Protein AF-A0A7Y2IJJ0-F1 (afdb_monomer)

Secondary structure (DS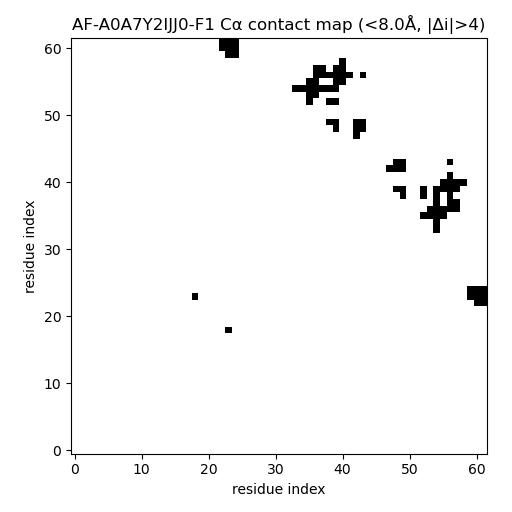SP, 8-state):
------------S-------STT----SSPPP--GGGHHHHHHHHTT---TT-SS-------

Nearest PDB structures (foldseek):
  8iuj-assembly1_4d  TM=4.765E-01  e=9.566E+00  Euglena gracilis
  7odt-assembly1_a  TM=3.016E-01  e=6.986E+00  Homo sapiens

Solvent-accessible surface area (backbone atoms only — not comparable to full-atom values): 4436 Å² total; per-residue (Å²): 136,80,86,77,74,78,77,74,66,95,67,69,98,68,83,90,84,86,86,86,58,93,75,49,54,92,68,96,69,86,80,92,75,59,82,57,20,51,62,30,28,54,26,55,77,71,75,43,84,57,78,94,58,95,39,52,61,66,86,54,56,122

Mean predicted aligned error: 8.57 Å

Foldseek 3Di:
DDDPPPPPDVDDPDDDDDDDDPQQDDDPDDDDADPLQVQCQVCVVVVHHSPPGPGHHDCRHD

Sequence (62 aa):
EGLIADRTGNHASGGWFTIAGPGIEPSAESVTAEIADLAPTVSSLMGIDPTGTDGISLALGR

Radius of gyration: 14.52 Å; Cα contacts (8 Å, |Δi|>4): 45; chains: 1; bounding box: 37×26×41 Å

pLDDT: mean 79.84, std 15.47, range [37.88, 93.19]

Structure (mmCIF, N/CA/C/O backbone):
data_AF-A0A7Y2IJJ0-F1
#
_entry.id   AF-A0A7Y2IJJ0-F1
#
loop_
_atom_site.group_PDB
_atom_site.id
_atom_site.type_symbol
_atom_site.label_atom_id
_atom_site.label_alt_id
_atom_site.label_comp_id
_atom_site.label_asym_id
_atom_site.label_entity_id
_atom_site.label_seq_id
_atom_site.pdbx_PDB_ins_code
_atom_site.Cartn_x
_atom_site.Cartn_y
_atom_site.Cartn_z
_atom_site.oc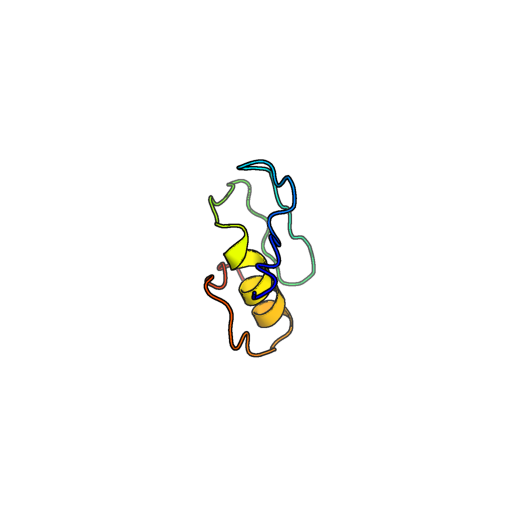cupancy
_atom_site.B_iso_or_equiv
_atom_site.auth_seq_id
_atom_site.auth_comp_id
_atom_site.auth_asym_id
_atom_site.auth_atom_id
_atom_site.pdbx_PDB_model_num
ATOM 1 N N . GLU A 1 1 ? 21.374 -5.322 -30.455 1.00 37.88 1 GLU A N 1
ATOM 2 C CA . GLU A 1 1 ? 21.097 -4.015 -29.827 1.00 37.88 1 GLU A CA 1
ATOM 3 C C . GLU A 1 1 ? 19.698 -4.008 -29.208 1.00 37.88 1 GLU A C 1
ATOM 5 O O . GLU A 1 1 ? 18.713 -3.767 -29.894 1.00 37.88 1 GLU A O 1
ATOM 10 N N . GLY A 1 2 ? 19.598 -4.433 -27.945 1.00 42.22 2 GLY A N 1
ATOM 11 C CA . GLY A 1 2 ? 18.329 -4.634 -27.242 1.00 42.22 2 GLY A CA 1
ATOM 12 C C . GLY A 1 2 ? 17.702 -3.318 -26.787 1.00 42.22 2 GLY A C 1
ATOM 13 O O . GLY A 1 2 ? 18.380 -2.463 -26.225 1.00 42.22 2 GLY A O 1
ATOM 14 N N . LEU A 1 3 ? 16.398 -3.180 -27.023 1.00 45.38 3 LEU A N 1
ATOM 15 C CA . LEU A 1 3 ? 15.562 -2.118 -26.473 1.00 45.38 3 LEU A CA 1
ATOM 16 C C . LEU A 1 3 ? 15.556 -2.234 -24.944 1.00 45.38 3 LEU A C 1
ATOM 18 O O . LEU A 1 3 ? 14.817 -3.041 -24.383 1.00 45.38 3 LEU A O 1
ATOM 22 N N . ILE A 1 4 ? 16.368 -1.424 -24.266 1.00 48.41 4 ILE A N 1
ATOM 23 C CA . ILE A 1 4 ? 16.112 -1.099 -22.865 1.00 48.41 4 ILE A CA 1
ATOM 24 C C . ILE A 1 4 ? 14.876 -0.208 -22.899 1.00 48.41 4 ILE A C 1
ATOM 26 O O . ILE A 1 4 ? 14.949 0.977 -23.219 1.00 48.41 4 ILE A O 1
ATOM 30 N N . ALA A 1 5 ? 13.716 -0.822 -22.682 1.00 51.38 5 ALA A N 1
ATOM 31 C CA . ALA A 1 5 ? 12.501 -0.096 -22.384 1.00 51.38 5 ALA A CA 1
ATOM 32 C C . ALA A 1 5 ? 12.749 0.631 -21.064 1.00 51.38 5 ALA A C 1
ATOM 34 O O . ALA A 1 5 ? 12.599 0.050 -19.990 1.00 51.38 5 ALA A O 1
ATOM 35 N N . ASP A 1 6 ? 13.172 1.886 -21.156 1.00 47.91 6 ASP A N 1
ATOM 36 C CA . ASP A 1 6 ? 13.169 2.797 -20.029 1.00 47.91 6 ASP A CA 1
ATOM 37 C C . ASP A 1 6 ? 11.694 3.028 -19.667 1.00 47.91 6 ASP A C 1
ATOM 39 O O . ASP A 1 6 ? 11.006 3.898 -20.196 1.00 47.91 6 ASP A O 1
ATOM 43 N N . ARG A 1 7 ? 11.148 2.123 -18.846 1.00 57.28 7 ARG A N 1
ATOM 44 C CA . ARG A 1 7 ? 9.796 2.203 -18.275 1.00 57.28 7 ARG A CA 1
ATOM 45 C C . ARG A 1 7 ? 9.74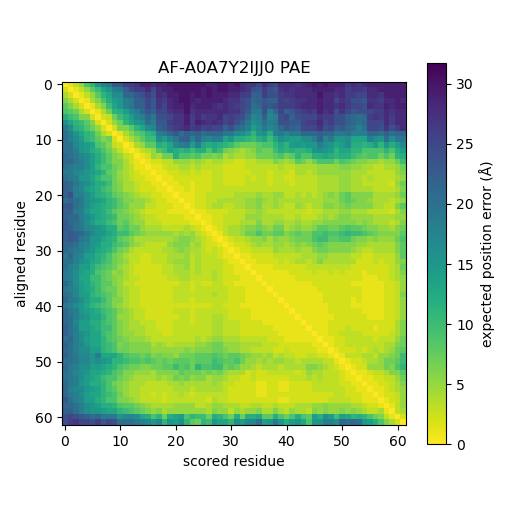2 3.203 -17.124 1.00 57.28 7 ARG A C 1
ATOM 47 O O . ARG A 1 7 ? 8.760 3.230 -16.387 1.00 57.28 7 ARG A O 1
ATOM 54 N N . THR A 1 8 ? 10.783 4.004 -16.942 1.00 56.31 8 THR A N 1
ATOM 55 C CA . THR A 1 8 ? 10.814 5.031 -15.919 1.00 56.31 8 THR A CA 1
ATOM 56 C C . THR A 1 8 ? 10.098 6.254 -16.484 1.00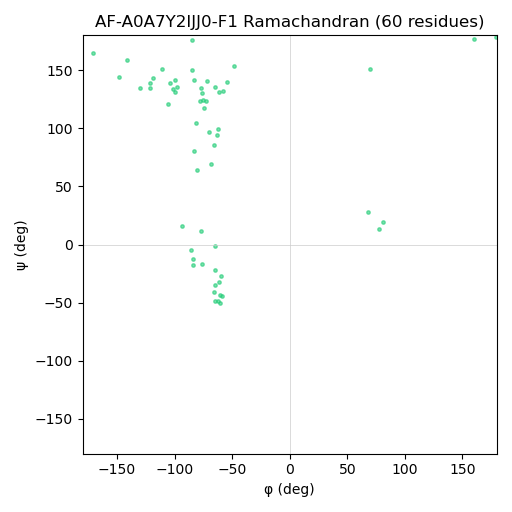 56.31 8 THR A C 1
ATOM 58 O O . THR A 1 8 ? 10.676 7.200 -17.010 1.00 56.31 8 THR A O 1
ATOM 61 N N . GLY A 1 9 ? 8.761 6.216 -16.424 1.00 50.34 9 GLY A N 1
ATOM 62 C CA . GLY A 1 9 ? 7.984 7.448 -16.474 1.00 50.34 9 GLY A CA 1
ATOM 63 C C . GLY A 1 9 ? 8.589 8.445 -15.481 1.00 50.34 9 GLY A C 1
ATOM 64 O O . GLY A 1 9 ? 9.233 8.055 -14.510 1.00 50.34 9 GLY A O 1
ATOM 65 N N . ASN A 1 10 ? 8.426 9.738 -15.720 1.00 57.47 10 ASN A N 1
ATOM 66 C CA . ASN A 1 10 ? 8.889 10.780 -14.808 1.00 57.47 10 ASN A CA 1
ATOM 67 C C . ASN A 1 10 ? 8.062 10.749 -13.502 1.00 57.47 10 ASN A C 1
ATOM 69 O O . ASN A 1 10 ? 7.201 11.597 -13.275 1.00 57.47 10 ASN A O 1
ATOM 73 N N . HIS A 1 11 ? 8.238 9.704 -12.696 1.00 62.84 11 HIS A N 1
ATOM 74 C CA . HIS A 1 11 ? 7.564 9.507 -11.429 1.00 62.84 11 HIS A CA 1
ATOM 75 C C . HIS A 1 11 ? 8.266 10.401 -10.412 1.00 62.84 11 HIS A C 1
ATOM 77 O O . HIS A 1 11 ? 9.480 10.314 -10.225 1.00 62.84 11 HIS A O 1
ATOM 83 N N . ALA A 1 12 ? 7.502 11.278 -9.761 1.00 66.44 12 ALA A N 1
ATOM 84 C CA . ALA A 1 12 ? 7.998 11.961 -8.578 1.00 66.44 12 ALA A CA 1
ATOM 85 C C . ALA A 1 12 ? 8.475 10.903 -7.570 1.00 66.44 12 ALA A C 1
ATOM 87 O O . ALA A 1 12 ? 7.819 9.876 -7.397 1.00 66.44 12 ALA A O 1
ATOM 88 N N . SER A 1 13 ? 9.598 11.158 -6.895 1.00 74.81 13 SER A N 1
ATOM 89 C CA . SER A 1 13 ? 10.201 10.226 -5.927 1.00 74.81 13 SER A CA 1
ATOM 90 C C . SER A 1 13 ? 9.335 9.974 -4.687 1.00 74.81 13 SER A C 1
ATOM 92 O O . SER A 1 13 ? 9.737 9.239 -3.794 1.00 74.81 13 SER A O 1
ATOM 94 N N . GLY A 1 14 ? 8.176 10.624 -4.599 1.00 80.00 14 GLY A N 1
ATOM 95 C CA . GLY A 1 14 ? 7.209 10.453 -3.534 1.00 80.00 14 GLY A CA 1
ATOM 96 C C . GLY A 1 14 ? 5.900 11.164 -3.851 1.00 80.00 14 GLY A C 1
ATOM 97 O O . GLY A 1 14 ? 5.813 12.008 -4.747 1.00 80.00 14 GLY A O 1
ATOM 98 N N . GLY A 1 15 ? 4.871 10.809 -3.095 1.00 86.25 15 GLY A N 1
ATOM 99 C CA . GLY A 1 15 ? 3.534 11.365 -3.206 1.00 86.25 15 GLY A CA 1
ATOM 100 C C . GLY A 1 15 ? 2.595 10.707 -2.205 1.00 86.25 15 GLY A C 1
ATOM 101 O O . GLY A 1 15 ? 2.989 9.812 -1.460 1.00 86.25 15 GLY A O 1
ATOM 102 N N . TRP A 1 16 ? 1.348 11.162 -2.200 1.00 86.19 16 TRP A N 1
ATOM 103 C CA . TRP A 1 16 ? 0.297 10.564 -1.388 1.00 86.19 16 TRP A CA 1
ATOM 104 C C . TRP A 1 16 ? -0.531 9.601 -2.229 1.00 86.19 16 TRP A C 1
ATOM 106 O O . TRP A 1 16 ? -0.936 9.933 -3.344 1.00 86.19 16 TRP A O 1
ATOM 116 N N . PHE A 1 17 ? -0.818 8.433 -1.665 1.00 85.81 17 PHE A N 1
ATOM 117 C CA . PHE A 1 17 ? -1.814 7.506 -2.182 1.00 85.81 17 PHE A CA 1
ATOM 118 C C . PHE A 1 17 ? -2.907 7.315 -1.132 1.00 85.81 17 PHE A C 1
ATOM 120 O O . PHE A 1 17 ? -2.630 7.301 0.067 1.00 85.81 17 PHE A O 1
ATOM 127 N N . THR A 1 18 ? -4.156 7.189 -1.571 1.00 88.44 18 THR A N 1
ATOM 128 C CA . THR A 1 18 ? -5.307 7.010 -0.680 1.00 88.44 18 THR A CA 1
ATOM 129 C C . THR A 1 18 ? -6.135 5.834 -1.165 1.00 88.44 18 THR A C 1
ATOM 131 O O . THR A 1 18 ? -6.424 5.723 -2.355 1.00 88.44 18 THR A O 1
ATOM 134 N N . ILE 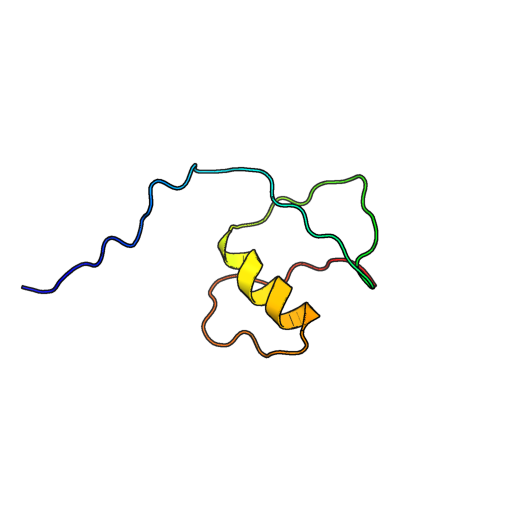A 1 19 ? -6.532 4.973 -0.231 1.00 86.62 19 ILE A N 1
ATOM 135 C CA . ILE A 1 19 ? -7.401 3.823 -0.476 1.00 86.62 19 ILE A CA 1
ATOM 136 C C . ILE A 1 19 ? -8.629 3.988 0.411 1.00 86.62 19 ILE A C 1
ATOM 138 O O . ILE A 1 19 ? -8.503 4.327 1.585 1.00 86.62 19 ILE A O 1
ATOM 142 N N . ALA A 1 20 ? -9.813 3.769 -0.151 1.00 88.81 20 ALA A N 1
ATOM 143 C CA . ALA A 1 20 ? -11.072 3.821 0.576 1.00 88.81 20 ALA A CA 1
ATOM 144 C C . ALA A 1 20 ? -12.064 2.833 -0.036 1.00 88.81 20 ALA A C 1
ATOM 146 O O . ALA A 1 20 ? -12.095 2.647 -1.254 1.00 88.81 20 ALA A O 1
ATOM 147 N N . GLY A 1 21 ? -12.890 2.216 0.803 1.00 87.06 21 GLY A N 1
ATOM 148 C CA . GLY A 1 21 ? -13.909 1.275 0.361 1.00 87.06 21 GLY A CA 1
ATOM 149 C C . GLY A 1 21 ? -14.394 0.361 1.486 1.00 87.06 21 GLY A C 1
ATOM 150 O O . GLY A 1 21 ? -13.893 0.440 2.607 1.00 87.06 21 GLY A O 1
ATOM 151 N N . PRO A 1 22 ? -15.379 -0.505 1.203 1.00 83.81 22 PRO A N 1
ATOM 152 C CA . PRO A 1 22 ? -15.865 -1.487 2.166 1.00 83.81 22 PRO A CA 1
ATOM 153 C C . PRO A 1 22 ? -14.742 -2.412 2.652 1.00 83.81 22 PRO A C 1
ATOM 155 O O . PRO A 1 22 ? -14.002 -2.961 1.838 1.00 83.81 22 PRO A O 1
ATOM 158 N N . GLY A 1 23 ? -14.646 -2.609 3.969 1.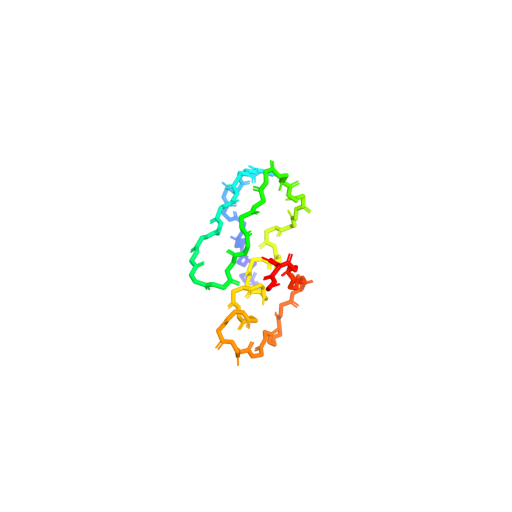00 81.62 23 GLY A N 1
ATOM 159 C CA . GLY A 1 23 ? -13.634 -3.478 4.579 1.00 81.62 23 GLY A CA 1
ATOM 160 C C . GLY A 1 23 ? -12.231 -2.873 4.677 1.00 81.62 23 GLY A C 1
ATOM 161 O O . GLY A 1 23 ? -11.291 -3.620 4.922 1.00 81.62 23 GLY A O 1
ATOM 162 N N . ILE A 1 24 ? -12.087 -1.559 4.467 1.00 87.00 24 ILE A N 1
ATOM 163 C CA . ILE A 1 24 ? -10.877 -0.799 4.799 1.00 87.00 24 ILE A CA 1
ATOM 164 C C . ILE A 1 24 ? -11.184 0.037 6.037 1.00 87.00 24 ILE A C 1
ATOM 166 O O . ILE A 1 24 ? -12.092 0.873 6.007 1.00 87.00 24 ILE A O 1
ATOM 170 N N . GLU A 1 25 ? -10.420 -0.176 7.104 1.00 88.12 25 GLU A N 1
ATOM 171 C CA . GLU A 1 25 ? -10.600 0.567 8.347 1.00 88.12 25 GLU A CA 1
ATOM 172 C C . GLU A 1 25 ? -10.028 1.989 8.218 1.00 88.12 25 GLU A C 1
ATOM 174 O O . GLU A 1 25 ? -8.889 2.166 7.770 1.00 88.12 25 GLU A O 1
ATOM 179 N N . PRO A 1 26 ? -10.786 3.035 8.595 1.00 87.81 26 PRO A N 1
ATOM 180 C CA . PRO A 1 26 ? -10.269 4.394 8.604 1.00 87.81 26 PRO A CA 1
ATOM 181 C C . PRO A 1 26 ? -9.086 4.532 9.567 1.00 87.81 26 PRO A C 1
ATOM 183 O O . PRO A 1 26 ? -9.178 4.178 10.741 1.00 87.81 26 PRO A O 1
ATOM 186 N N . SER A 1 27 ? -8.000 5.134 9.091 1.00 84.88 27 SER A N 1
ATOM 187 C CA . SER A 1 27 ? -6.852 5.512 9.914 1.00 84.88 27 SER A CA 1
ATOM 188 C C . SER A 1 27 ? -6.608 7.014 9.811 1.00 84.88 27 SER A C 1
ATOM 190 O O . SER A 1 27 ? -6.703 7.595 8.730 1.00 84.88 27 SER A O 1
ATOM 192 N N . ALA A 1 28 ? -6.282 7.643 10.942 1.00 80.75 28 ALA A N 1
ATOM 193 C CA . ALA A 1 28 ? -5.791 9.022 10.980 1.00 80.75 28 ALA A CA 1
ATOM 194 C C . ALA A 1 28 ? -4.273 9.107 10.735 1.00 80.75 28 ALA A C 1
ATOM 196 O O . ALA A 1 28 ? -3.741 10.195 10.520 1.00 80.75 28 ALA A O 1
ATOM 197 N N . GLU A 1 29 ? -3.581 7.968 10.773 1.00 85.25 29 GLU A N 1
ATOM 198 C CA . GLU A 1 29 ? -2.143 7.869 10.564 1.00 85.25 29 GLU A CA 1
ATOM 199 C C . GLU A 1 29 ? -1.842 7.386 9.149 1.00 85.25 29 GLU A C 1
ATOM 201 O O . GLU A 1 29 ? -2.435 6.420 8.658 1.00 85.25 29 GLU A O 1
ATOM 206 N N . SER A 1 30 ? -0.892 8.057 8.500 1.00 84.31 30 SER A N 1
ATOM 207 C CA . SER A 1 30 ? -0.357 7.615 7.222 1.00 84.31 30 SER A CA 1
ATOM 208 C C . SER A 1 30 ? 0.733 6.573 7.410 1.00 84.31 30 SER A C 1
ATOM 210 O O . SER A 1 30 ? 1.604 6.727 8.264 1.00 84.31 30 SER A O 1
ATOM 212 N N . VAL A 1 31 ? 0.751 5.585 6.524 1.00 85.56 31 VAL A N 1
ATOM 213 C CA . VAL A 1 31 ? 1.819 4.590 6.440 1.00 85.56 31 VAL A CA 1
ATOM 214 C C . VAL A 1 31 ? 2.765 4.977 5.307 1.00 85.56 31 VAL A C 1
ATOM 216 O O . VAL A 1 31 ? 2.317 5.273 4.199 1.00 85.56 31 VAL A O 1
ATOM 219 N N . THR A 1 32 ? 4.071 4.971 5.576 1.00 89.50 32 THR A N 1
ATOM 220 C CA . THR A 1 32 ? 5.087 5.059 4.519 1.00 89.50 32 THR A CA 1
ATOM 221 C C . THR A 1 32 ? 5.164 3.712 3.811 1.00 89.50 32 THR A C 1
ATOM 223 O O . THR A 1 32 ? 5.381 2.693 4.465 1.00 89.50 32 THR A O 1
ATOM 226 N N . ALA A 1 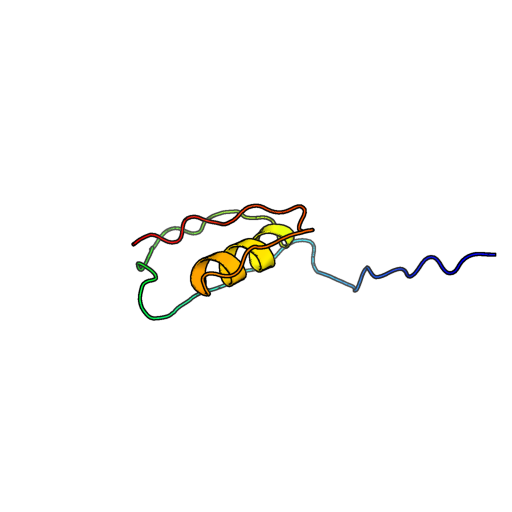33 ?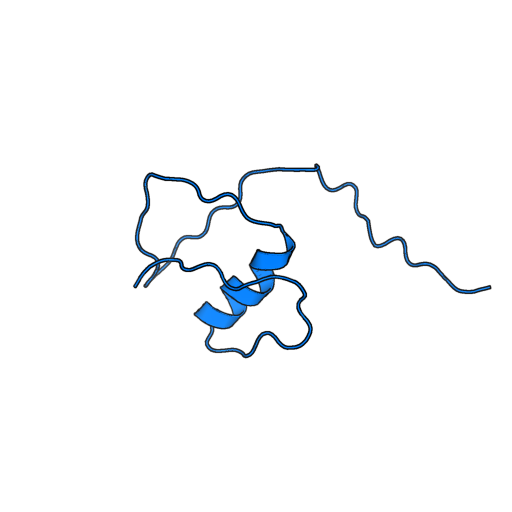 4.992 3.714 2.493 1.00 88.88 33 ALA A N 1
ATOM 227 C CA . ALA A 1 33 ? 5.015 2.519 1.659 1.00 88.88 33 ALA A CA 1
ATOM 228 C C . ALA A 1 33 ? 5.725 2.802 0.334 1.00 88.88 33 ALA A C 1
ATOM 230 O O . ALA A 1 33 ? 5.812 3.956 -0.101 1.00 88.88 33 ALA A O 1
ATOM 231 N N . GLU A 1 34 ? 6.198 1.745 -0.314 1.00 90.50 34 GLU A N 1
ATOM 232 C CA . GLU A 1 34 ? 6.773 1.823 -1.649 1.00 90.50 34 GLU A CA 1
ATOM 233 C C . GLU A 1 34 ? 5.664 1.757 -2.701 1.00 90.50 34 GLU A C 1
ATOM 235 O O . GLU A 1 34 ? 4.639 1.097 -2.530 1.00 90.50 34 GLU A O 1
ATOM 240 N N . ILE A 1 35 ? 5.872 2.390 -3.857 1.00 87.75 35 ILE A N 1
ATOM 241 C CA . ILE A 1 35 ? 4.896 2.306 -4.959 1.00 87.75 35 ILE A CA 1
ATOM 242 C C . ILE A 1 35 ? 4.680 0.857 -5.434 1.00 87.75 35 ILE A C 1
ATOM 244 O O . ILE A 1 35 ? 3.600 0.511 -5.916 1.00 87.75 35 ILE A O 1
ATOM 248 N N . ALA A 1 36 ? 5.692 0.001 -5.258 1.00 90.50 36 ALA A N 1
ATOM 249 C CA . ALA A 1 36 ? 5.629 -1.423 -5.567 1.00 90.50 36 ALA A CA 1
ATOM 250 C C . ALA A 1 36 ? 4.626 -2.190 -4.684 1.00 90.50 36 ALA A C 1
ATOM 252 O O . ALA A 1 36 ? 4.134 -3.234 -5.110 1.00 90.50 36 ALA A O 1
ATOM 253 N N . ASP A 1 37 ? 4.267 -1.662 -3.510 1.00 92.00 37 ASP A N 1
ATOM 254 C CA . ASP A 1 37 ? 3.340 -2.296 -2.563 1.00 92.00 37 ASP A CA 1
ATOM 255 C C . ASP A 1 37 ? 1.872 -2.173 -3.007 1.00 92.00 37 ASP A C 1
ATOM 257 O O . ASP A 1 37 ? 0.998 -2.917 -2.553 1.00 92.00 37 ASP A O 1
ATOM 261 N N . LEU A 1 38 ? 1.563 -1.261 -3.936 1.00 89.31 38 LEU A N 1
ATOM 262 C CA . LEU A 1 38 ? 0.186 -0.987 -4.358 1.00 89.31 38 LEU A CA 1
ATOM 263 C C . LEU A 1 38 ? -0.471 -2.182 -5.056 1.00 89.31 38 LEU A C 1
ATOM 265 O O . LEU A 1 38 ? -1.592 -2.562 -4.715 1.00 89.31 38 LEU A O 1
ATOM 269 N N . ALA A 1 39 ? 0.219 -2.786 -6.025 1.00 91.50 39 ALA A N 1
ATOM 270 C CA . ALA A 1 39 ? -0.303 -3.920 -6.785 1.00 91.50 39 ALA A CA 1
ATOM 271 C C . ALA A 1 39 ? -0.619 -5.150 -5.904 1.00 91.50 39 ALA A C 1
ATOM 273 O O . ALA A 1 39 ? -1.749 -5.650 -5.986 1.00 91.50 39 ALA A O 1
ATOM 274 N N . PRO A 1 40 ? 0.295 -5.631 -5.033 1.00 93.19 40 PRO A N 1
ATOM 275 C CA . PRO A 1 40 ? -0.015 -6.740 -4.135 1.00 93.19 40 PRO A CA 1
ATOM 276 C C . PRO A 1 40 ? -1.105 -6.396 -3.113 1.00 93.19 40 PRO A C 1
ATOM 278 O O . PRO A 1 40 ? -1.952 -7.244 -2.833 1.00 93.19 40 PRO A O 1
ATOM 281 N N . THR A 1 41 ? -1.168 -5.152 -2.627 1.00 91.44 41 THR A N 1
ATOM 282 C CA . THR A 1 41 ? -2.231 -4.703 -1.709 1.00 91.44 41 THR A CA 1
ATOM 283 C C . THR A 1 41 ? -3.618 -4.783 -2.351 1.00 91.44 41 THR A C 1
ATOM 285 O O . THR A 1 41 ? -4.543 -5.356 -1.774 1.00 91.44 41 THR A O 1
ATOM 288 N N . VAL A 1 42 ? -3.77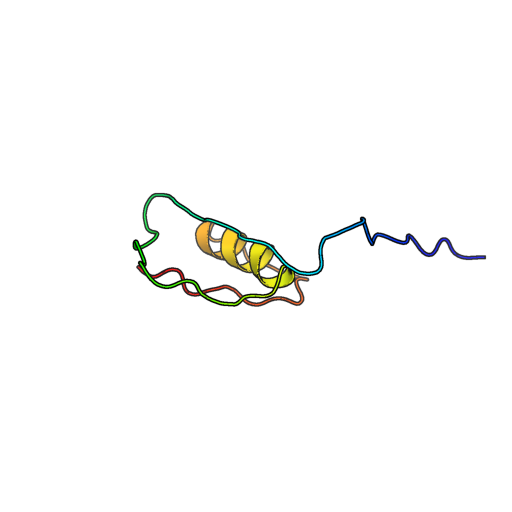8 -4.258 -3.569 1.00 89.69 42 VAL A N 1
ATOM 289 C CA . VAL A 1 42 ? -5.065 -4.303 -4.286 1.00 89.69 42 VAL A CA 1
ATOM 290 C C . VAL A 1 42 ? -5.451 -5.740 -4.637 1.00 89.69 42 VAL A C 1
ATOM 292 O O . VAL A 1 42 ? -6.609 -6.119 -4.475 1.00 89.69 42 VAL A O 1
ATOM 295 N N . SER A 1 43 ? -4.488 -6.562 -5.060 1.00 91.81 43 SER A N 1
ATOM 296 C CA . SER A 1 43 ? -4.736 -7.975 -5.381 1.00 91.81 43 SER A CA 1
ATOM 297 C C . SER A 1 43 ? -5.255 -8.745 -4.163 1.00 91.81 43 SER A C 1
ATOM 299 O O . SER A 1 43 ? -6.251 -9.459 -4.269 1.00 91.81 43 SER A O 1
ATOM 301 N N . SER A 1 44 ? -4.658 -8.512 -2.989 1.00 89.75 44 SER A N 1
ATOM 302 C CA . SER A 1 44 ? -5.094 -9.087 -1.711 1.00 89.75 44 SER A CA 1
ATOM 303 C C . SER A 1 44 ? -6.541 -8.710 -1.366 1.00 89.75 44 SER A C 1
ATOM 305 O O . SER A 1 44 ? -7.346 -9.584 -1.036 1.00 89.75 44 SER A O 1
ATOM 307 N N . LEU A 1 45 ? -6.925 -7.437 -1.540 1.00 87.94 45 LEU A N 1
ATOM 308 C CA . LEU A 1 45 ? -8.311 -6.983 -1.342 1.00 87.94 45 LEU A CA 1
ATOM 309 C C . LEU A 1 45 ? -9.305 -7.669 -2.292 1.00 87.94 45 LEU A C 1
ATOM 311 O O . LEU A 1 45 ? -10.456 -7.895 -1.925 1.00 87.94 45 LEU A O 1
ATOM 315 N N . MET A 1 46 ? -8.865 -8.011 -3.504 1.00 89.38 46 MET A N 1
ATOM 316 C CA . MET A 1 46 ? -9.677 -8.710 -4.503 1.00 89.38 46 MET A CA 1
ATOM 317 C C . MET A 1 46 ? -9.664 -10.238 -4.347 1.00 89.38 46 MET A C 1
ATOM 319 O O . MET A 1 46 ? -10.377 -10.923 -5.080 1.00 89.38 46 MET A O 1
ATOM 323 N N . GLY A 1 47 ? -8.870 -10.789 -3.422 1.00 91.06 47 GLY A N 1
ATOM 324 C CA . GLY A 1 47 ? -8.680 -12.235 -3.283 1.00 91.06 47 GLY A CA 1
ATOM 325 C C . GLY A 1 47 ? -7.920 -12.870 -4.455 1.00 91.06 47 GLY A C 1
ATOM 326 O O . GLY A 1 47 ? -8.138 -14.040 -4.764 1.00 91.06 47 GLY A O 1
ATOM 327 N N . ILE A 1 48 ? -7.062 -12.098 -5.125 1.00 92.94 48 ILE A N 1
ATOM 328 C CA . ILE A 1 48 ? -6.218 -12.524 -6.246 1.00 92.94 48 ILE A CA 1
ATOM 329 C C . ILE A 1 48 ? -4.780 -12.687 -5.743 1.00 92.94 48 ILE A C 1
ATOM 331 O O . ILE A 1 48 ? -4.294 -11.854 -4.982 1.00 92.94 48 ILE A O 1
ATOM 335 N N . ASP A 1 49 ? -4.090 -13.738 -6.190 1.00 89.69 49 ASP A N 1
ATOM 336 C CA . ASP A 1 49 ? -2.678 -13.970 -5.868 1.00 89.69 49 ASP A CA 1
ATOM 337 C C . ASP A 1 49 ? -1.761 -13.006 -6.657 1.00 89.69 49 ASP A C 1
ATOM 339 O O . ASP A 1 49 ? -1.751 -13.060 -7.895 1.00 89.69 49 ASP A O 1
ATOM 343 N N . PRO A 1 50 ? -0.993 -12.116 -5.995 1.00 86.12 50 PRO A N 1
ATOM 344 C CA . PRO A 1 50 ? -0.110 -11.166 -6.666 1.00 86.12 50 PRO A CA 1
ATOM 345 C C . PRO A 1 50 ? 1.216 -11.815 -7.081 1.00 86.12 50 PRO A C 1
ATOM 347 O O . PRO A 1 50 ? 2.296 -11.453 -6.616 1.00 86.12 50 PRO A O 1
ATOM 350 N N . THR A 1 51 ? 1.156 -12.796 -7.979 1.00 87.56 51 THR A N 1
ATOM 351 C CA . THR A 1 51 ? 2.378 -13.417 -8.505 1.00 87.56 51 THR A CA 1
ATOM 352 C C . THR A 1 51 ? 3.200 -12.411 -9.318 1.00 87.56 51 THR A C 1
ATOM 354 O O . THR A 1 51 ? 2.663 -11.674 -10.145 1.00 87.56 51 THR A O 1
ATOM 357 N N . GLY A 1 52 ? 4.519 -12.393 -9.101 1.00 86.75 52 GLY A N 1
ATOM 358 C CA . GLY A 1 52 ? 5.451 -11.577 -9.888 1.00 86.75 52 GLY A CA 1
ATOM 359 C C . GLY A 1 52 ? 5.544 -10.100 -9.489 1.00 86.75 52 GLY A C 1
ATOM 360 O O . GLY A 1 52 ? 5.995 -9.297 -10.303 1.00 86.75 52 GLY A O 1
ATOM 361 N N . THR A 1 53 ? 5.129 -9.727 -8.275 1.00 88.69 53 THR A N 1
ATOM 362 C CA . THR A 1 53 ? 5.361 -8.383 -7.719 1.00 88.69 53 THR A CA 1
ATOM 363 C C . THR A 1 53 ? 6.548 -8.377 -6.757 1.00 88.69 53 THR A C 1
ATOM 365 O O . THR A 1 53 ? 6.677 -9.296 -5.953 1.00 88.69 53 THR A O 1
ATOM 368 N N . ASP A 1 54 ? 7.354 -7.314 -6.779 1.00 92.12 54 ASP A N 1
ATOM 369 C CA . ASP A 1 54 ? 8.469 -7.128 -5.832 1.00 92.12 54 ASP A CA 1
ATOM 370 C C . ASP A 1 54 ? 8.033 -6.508 -4.488 1.00 92.12 54 ASP A C 1
ATOM 372 O O . ASP A 1 54 ? 8.773 -6.570 -3.508 1.00 92.12 54 ASP A O 1
ATOM 376 N N . GLY A 1 55 ? 6.850 -5.884 -4.443 1.00 91.81 55 GLY A N 1
ATOM 377 C CA . GLY A 1 55 ? 6.314 -5.233 -3.245 1.00 91.81 55 GLY A CA 1
ATOM 378 C C . GLY A 1 55 ? 5.569 -6.176 -2.301 1.00 91.81 55 GLY A C 1
ATOM 379 O O . GLY A 1 55 ? 5.334 -7.349 -2.603 1.00 91.81 55 GLY A O 1
ATOM 380 N N . ILE A 1 56 ? 5.139 -5.633 -1.163 1.00 92.81 56 ILE A N 1
ATOM 381 C CA . ILE A 1 56 ? 4.383 -6.349 -0.129 1.00 92.81 56 ILE A CA 1
ATOM 382 C C . ILE A 1 56 ? 2.936 -5.856 -0.032 1.00 92.81 56 ILE A C 1
ATOM 384 O O . ILE A 1 56 ? 2.629 -4.699 -0.302 1.00 92.81 56 ILE A O 1
ATOM 388 N N . SER A 1 57 ? 2.017 -6.733 0.383 1.00 91.19 57 SER A N 1
ATOM 389 C CA . SER A 1 57 ? 0.646 -6.311 0.696 1.00 91.19 57 SER A CA 1
ATOM 390 C C . SER A 1 57 ? 0.632 -5.521 2.003 1.00 91.19 57 SER A C 1
ATOM 392 O O . SER A 1 57 ? 1.003 -6.046 3.053 1.00 91.19 57 SER A O 1
ATOM 394 N N . LEU A 1 58 ? 0.128 -4.291 1.957 1.00 90.31 58 LEU A N 1
ATOM 395 C CA . LEU A 1 58 ? -0.098 -3.468 3.137 1.00 90.31 58 LEU A CA 1
ATOM 396 C C . LEU A 1 58 ? -1.286 -4.011 3.938 1.00 90.31 58 LEU A C 1
ATOM 398 O O . LEU A 1 58 ? -2.301 -4.433 3.378 1.00 90.31 58 LEU A O 1
ATOM 402 N N . ALA A 1 59 ? -1.167 -3.989 5.264 1.00 85.12 59 ALA A N 1
ATOM 403 C CA . ALA A 1 59 ? -2.261 -4.336 6.160 1.00 85.12 59 ALA A CA 1
ATOM 404 C C . ALA A 1 59 ? -3.188 -3.122 6.320 1.00 85.12 59 ALA A C 1
ATOM 406 O O . ALA A 1 59 ? -2.849 -2.171 7.017 1.00 85.12 59 ALA A O 1
ATOM 407 N N . LEU A 1 60 ? -4.356 -3.153 5.674 1.00 78.50 60 LEU A N 1
ATOM 408 C CA . LEU A 1 60 ? -5.321 -2.040 5.672 1.00 78.50 60 LEU A CA 1
ATOM 409 C C . LEU A 1 60 ? -6.408 -2.144 6.762 1.00 78.50 60 LEU A C 1
ATOM 411 O O . LEU A 1 60 ? -7.416 -1.446 6.698 1.00 78.50 60 LEU A O 1
ATOM 415 N N . GLY A 1 61 ? -6.186 -3.000 7.767 1.00 63.03 61 GLY A N 1
ATOM 416 C CA . GLY A 1 61 ? -7.171 -3.315 8.804 1.00 63.03 61 GLY A CA 1
ATOM 417 C C . GLY A 1 61 ? -8.359 -4.128 8.271 1.00 63.03 61 GLY A C 1
ATOM 418 O O . GLY A 1 61 ? -8.703 -4.069 7.094 1.00 63.03 61 GLY A O 1
ATOM 419 N N . ARG A 1 62 ? -8.957 -4.935 9.142 1.00 52.16 62 ARG A N 1
ATOM 420 C CA . ARG A 1 62 ? -10.276 -5.553 8.984 1.00 52.16 62 ARG A CA 1
ATOM 421 C C . ARG A 1 62 ? -11.019 -5.402 10.297 1.00 52.16 62 ARG A C 1
ATOM 423 O O . ARG A 1 62 ? -10.320 -5.405 11.338 1.00 52.16 62 ARG A O 1
#